Protein AF-A0A0G4LS22-F1 (afdb_monomer)

Solvent-accessible surface area (backbone atoms only — not comparable to full-atom values): 8324 Å² total; per-residue (Å²): 143,82,81,84,78,73,79,87,72,78,81,70,64,61,96,86,50,74,91,54,77,85,75,62,76,69,55,62,54,52,50,53,51,52,40,52,52,22,52,52,50,30,55,52,26,54,54,43,38,73,78,50,81,45,74,37,33,58,49,38,37,53,48,23,52,49,46,44,56,51,44,52,50,54,53,48,37,70,75,74,39,81,85,74,62,47,68,68,59,55,52,53,56,51,53,51,50,53,54,49,50,52,54,31,50,53,42,41,51,54,53,48,51,54,60,70,4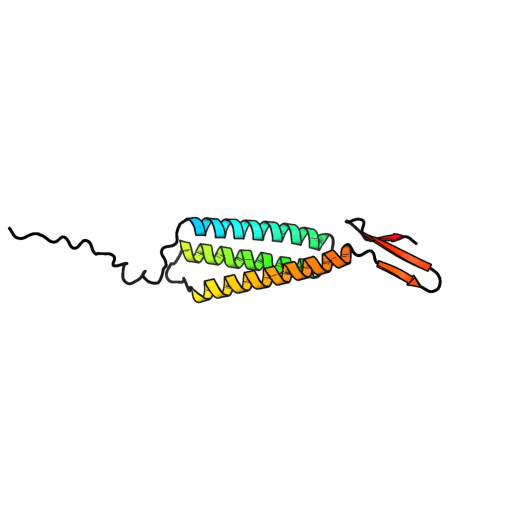8,60,52,70,52,69,58,100,86,52,61,35,39,33,49,58,73,86,83,53,79,45,81,47,118

Nearest PDB structures (foldseek):
  3k29-assembly1_A  TM=3.321E-01  e=8.755E+00  Chlamydia trachomatis

InterPro domains:
  IPR008253 Marvel domain [PF01284] (28-114)

Secondary structure (DSSP, 8-state):
--------------TTSTTS----THHHHHHHHHHHHHHHHHHHHHHHHHH---HHHHHHHHHHHHHHHHHHHHHHHHHT-TTS--HHHHHHHHHHHHHHHHHHHHHHHHHHHHHHS--EEE-SS-EEEEEE-SSSEEEE-

Mean predicted aligned error: 13.55 Å

Structure (mmCIF, N/CA/C/O backbone):
data_AF-A0A0G4LS22-F1
#
_entry.id   AF-A0A0G4LS22-F1
#
loop_
_atom_site.group_PDB
_atom_site.id
_atom_site.type_symbol
_atom_site.label_atom_id
_atom_site.label_alt_id
_atom_site.label_comp_id
_atom_site.label_asym_id
_atom_site.label_entity_id
_atom_site.label_seq_id
_atom_site.pdbx_PDB_ins_code
_atom_site.Cartn_x
_at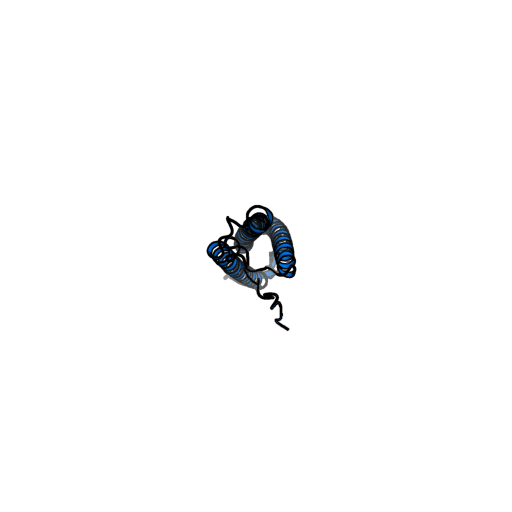om_site.Cartn_y
_atom_site.Cartn_z
_atom_site.occupancy
_atom_site.B_iso_or_equiv
_atom_site.auth_seq_id
_atom_site.auth_comp_id
_atom_site.auth_asym_id
_atom_site.auth_atom_id
_atom_site.pdbx_PDB_model_num
ATOM 1 N N . MET A 1 1 ? -17.778 -0.177 65.461 1.00 53.56 1 MET A N 1
ATOM 2 C CA . MET A 1 1 ? -16.783 -1.132 64.933 1.00 53.56 1 MET A CA 1
ATOM 3 C C . MET A 1 1 ? -17.522 -2.202 64.157 1.00 53.56 1 MET A C 1
ATOM 5 O O . MET A 1 1 ? -18.088 -3.090 64.775 1.00 53.56 1 MET A O 1
ATOM 9 N N . ALA A 1 2 ? -17.598 -2.032 62.841 1.00 48.59 2 ALA A N 1
ATOM 10 C CA . ALA A 1 2 ? -17.765 -3.084 61.839 1.00 48.59 2 ALA A CA 1
ATOM 11 C C . ALA A 1 2 ? -17.777 -2.362 60.488 1.00 48.59 2 ALA A C 1
ATOM 13 O O . ALA A 1 2 ? -18.685 -1.588 60.181 1.00 48.59 2 ALA A O 1
ATOM 14 N N . ASP A 1 3 ? -16.682 -2.530 59.767 1.00 49.16 3 ASP A N 1
ATOM 15 C CA . ASP A 1 3 ? -16.265 -1.696 58.656 1.00 49.16 3 ASP A CA 1
ATOM 16 C C . ASP A 1 3 ? -17.047 -2.052 57.389 1.00 49.16 3 ASP A C 1
ATOM 18 O O . ASP A 1 3 ? -17.163 -3.217 57.002 1.00 49.16 3 ASP A O 1
ATOM 22 N N . SER A 1 4 ? -17.595 -1.033 56.723 1.00 55.38 4 SER A N 1
ATOM 23 C CA . SER A 1 4 ? -18.157 -1.180 55.384 1.00 55.38 4 SER A CA 1
ATOM 24 C C . SER A 1 4 ? -17.003 -1.359 54.401 1.00 55.38 4 SER A C 1
ATOM 26 O O . SER A 1 4 ? -16.430 -0.399 53.885 1.00 55.38 4 SER A O 1
ATOM 28 N N . HIS A 1 5 ? -16.633 -2.614 54.145 1.00 51.88 5 HIS A N 1
ATOM 29 C CA . HIS A 1 5 ? -15.760 -2.969 53.034 1.00 51.88 5 HIS A CA 1
ATOM 30 C C . HIS A 1 5 ? -16.481 -2.636 51.725 1.00 51.88 5 HIS A C 1
ATOM 32 O O . HIS A 1 5 ? -17.163 -3.461 51.120 1.00 51.88 5 HIS A O 1
ATOM 38 N N . ALA A 1 6 ? -16.338 -1.379 51.307 1.00 53.81 6 ALA A N 1
ATOM 39 C CA . ALA A 1 6 ? -16.629 -0.923 49.967 1.00 53.81 6 ALA A CA 1
ATOM 40 C C . ALA A 1 6 ? -15.876 -1.839 48.997 1.00 53.81 6 ALA A C 1
ATOM 42 O O . ALA A 1 6 ? -14.649 -1.778 48.888 1.00 53.81 6 ALA A O 1
ATOM 43 N N . SER A 1 7 ? -16.627 -2.714 48.330 1.00 54.22 7 SER A N 1
ATOM 44 C CA . SER A 1 7 ? -16.153 -3.542 47.229 1.00 54.22 7 SER A CA 1
ATOM 45 C C . SER A 1 7 ? -15.620 -2.627 46.126 1.00 54.22 7 SER A C 1
ATOM 47 O O . SER A 1 7 ? -16.354 -2.137 45.271 1.00 54.22 7 SER A O 1
ATOM 49 N N . ARG A 1 8 ? -14.316 -2.348 46.178 1.00 48.78 8 ARG A N 1
ATOM 50 C CA . ARG A 1 8 ? -13.555 -1.613 45.163 1.00 48.78 8 ARG A CA 1
ATOM 51 C C . ARG A 1 8 ? -13.051 -2.546 44.056 1.00 48.78 8 ARG A C 1
ATOM 53 O O . ARG A 1 8 ? -11.931 -2.395 43.584 1.00 48.78 8 ARG A O 1
ATOM 60 N N . TYR A 1 9 ? -13.873 -3.511 43.650 1.00 50.97 9 TYR A N 1
ATOM 61 C CA . TYR A 1 9 ? -13.543 -4.461 42.587 1.00 50.97 9 TYR A CA 1
ATOM 62 C C . TYR A 1 9 ? -14.718 -4.689 41.631 1.00 50.97 9 TYR A C 1
ATOM 64 O O . TYR A 1 9 ? -15.042 -5.817 41.284 1.00 50.97 9 TYR A O 1
ATOM 72 N N . SER A 1 10 ? -15.340 -3.623 41.129 1.00 54.50 10 SER A N 1
ATOM 73 C CA . SER A 1 10 ? -16.134 -3.706 39.897 1.00 54.50 10 SER A CA 1
ATOM 74 C C . SER A 1 10 ? -15.258 -3.380 38.684 1.00 54.50 10 SER A C 1
ATOM 76 O O . SER A 1 10 ? -15.503 -2.447 37.928 1.00 54.50 10 SER A O 1
ATOM 78 N N . ALA A 1 11 ? -14.237 -4.211 38.462 1.00 56.56 11 ALA A N 1
ATOM 79 C CA . ALA A 1 11 ? -13.605 -4.354 37.148 1.00 56.56 11 ALA A CA 1
ATOM 80 C C . ALA A 1 11 ? -14.464 -5.220 36.198 1.00 56.56 11 ALA A C 1
ATOM 82 O O . ALA A 1 11 ? -13.973 -5.715 35.187 1.00 56.56 11 ALA A O 1
ATOM 83 N N . GLN A 1 12 ? -15.747 -5.431 36.514 1.00 53.56 12 GLN A N 1
ATOM 84 C CA . GLN A 1 12 ? -16.695 -6.069 35.611 1.00 53.56 12 GLN A CA 1
ATOM 85 C C . GLN A 1 12 ? -16.992 -5.112 34.460 1.00 53.56 12 GLN A C 1
ATOM 87 O O . GLN A 1 12 ? -17.789 -4.178 34.572 1.00 53.56 12 GLN A O 1
ATOM 92 N N . ARG A 1 13 ? -16.329 -5.358 33.326 1.00 56.72 13 ARG A N 1
ATOM 93 C CA . ARG A 1 13 ? -16.811 -4.873 32.034 1.00 56.72 13 ARG A CA 1
ATOM 94 C C . ARG A 1 13 ? -18.244 -5.381 31.863 1.00 56.72 13 ARG A C 1
ATOM 96 O O . ARG A 1 13 ? -18.541 -6.512 32.229 1.00 56.72 13 ARG A O 1
ATOM 103 N N . LEU A 1 14 ? -19.143 -4.552 31.325 1.00 56.22 14 LEU A N 1
ATOM 104 C CA . LEU A 1 14 ? -20.498 -5.007 31.002 1.00 56.22 14 LEU A CA 1
ATOM 105 C C . LEU A 1 14 ? -20.406 -6.292 30.164 1.00 56.22 14 LEU A C 1
ATOM 107 O O . LEU A 1 14 ? -19.687 -6.298 29.162 1.00 56.22 14 LEU A O 1
ATOM 111 N N . ALA A 1 15 ? -21.170 -7.324 30.542 1.00 53.84 15 ALA A N 1
ATOM 112 C CA . ALA A 1 15 ? -21.146 -8.703 30.024 1.00 53.84 15 ALA A CA 1
ATOM 113 C C . ALA A 1 15 ? -21.379 -8.867 28.499 1.00 53.84 15 ALA A C 1
ATOM 115 O O . ALA A 1 15 ? -21.487 -9.974 27.989 1.00 53.84 15 ALA A O 1
ATOM 116 N N . SER A 1 16 ? -21.447 -7.767 27.746 1.00 54.75 16 SER A N 1
ATOM 117 C CA . SER A 1 16 ? -21.606 -7.717 26.290 1.00 54.75 16 SER A CA 1
ATOM 118 C C . SER A 1 16 ? -20.476 -6.952 25.572 1.00 54.75 16 SER A C 1
ATOM 120 O O . SER A 1 16 ? -20.536 -6.795 24.353 1.00 54.75 16 SER A O 1
ATOM 122 N N . ARG A 1 17 ? -19.460 -6.448 26.293 1.00 53.38 17 ARG A N 1
ATOM 123 C CA . ARG A 1 17 ? -18.299 -5.712 25.739 1.00 53.38 17 ARG A CA 1
ATOM 124 C C . ARG A 1 17 ? -16.942 -6.352 26.057 1.00 53.38 17 ARG A C 1
ATOM 126 O O . ARG A 1 17 ? -15.903 -5.743 25.812 1.00 53.38 17 ARG A O 1
ATOM 133 N N . GLU A 1 18 ? -16.923 -7.569 26.589 1.00 56.62 18 GLU A N 1
ATOM 134 C CA . GLU A 1 18 ? -15.671 -8.264 26.930 1.00 56.62 18 GLU A CA 1
ATOM 135 C C . GLU A 1 18 ? -14.831 -8.614 25.697 1.00 56.62 18 GLU A C 1
ATOM 137 O O . GLU A 1 18 ? -13.607 -8.610 25.759 1.00 56.62 18 GLU A O 1
ATOM 142 N N . HIS A 1 19 ? -15.483 -8.809 24.549 1.00 57.03 19 HIS A N 1
ATOM 143 C CA . HIS A 1 19 ? -14.834 -9.124 23.279 1.00 57.03 19 HIS A CA 1
ATOM 144 C C . HIS A 1 19 ? -14.102 -7.941 22.619 1.00 57.03 19 HIS A C 1
ATOM 146 O O . HIS A 1 19 ? -13.495 -8.097 21.565 1.00 57.03 19 HIS A O 1
ATOM 152 N N . ILE A 1 20 ? -14.177 -6.745 23.207 1.00 55.00 20 ILE A N 1
ATOM 153 C CA . ILE A 1 20 ? -13.614 -5.522 22.634 1.00 55.00 20 ILE A CA 1
ATOM 154 C C . ILE A 1 20 ? -12.411 -5.126 23.496 1.00 55.00 20 ILE A C 1
ATOM 156 O O . ILE A 1 20 ? -12.595 -4.571 24.590 1.00 55.00 20 ILE A O 1
ATOM 160 N N . PRO A 1 21 ? -11.169 -5.403 23.056 1.00 57.19 21 PRO A N 1
ATOM 161 C CA . PRO A 1 21 ? -9.983 -4.839 23.682 1.00 57.19 21 PRO A CA 1
ATOM 162 C C . PRO A 1 21 ? -10.148 -3.321 23.784 1.00 57.19 21 PRO A C 1
ATOM 164 O O . PRO A 1 21 ? -10.598 -2.671 22.844 1.00 57.19 21 PRO A O 1
ATOM 167 N N . ALA A 1 22 ? -9.852 -2.753 24.955 1.00 56.53 22 ALA A N 1
ATOM 168 C CA . ALA A 1 22 ? -9.942 -1.307 25.124 1.00 56.53 22 ALA A CA 1
ATOM 169 C C . ALA A 1 22 ? -8.829 -0.676 24.287 1.00 56.53 22 ALA A C 1
ATOM 171 O O . ALA A 1 22 ? -7.659 -0.759 24.659 1.00 56.53 22 ALA A O 1
ATOM 172 N N . TYR A 1 23 ? -9.197 -0.116 23.137 1.00 56.56 23 TYR A N 1
ATOM 173 C CA . TYR A 1 23 ? -8.220 0.390 22.194 1.00 56.56 23 TYR A CA 1
ATOM 174 C C . TYR A 1 23 ? -7.651 1.732 22.682 1.00 56.56 23 TYR A C 1
ATOM 176 O O . TYR A 1 23 ? -8.416 2.679 22.893 1.00 56.56 23 TYR A O 1
ATOM 184 N N . PRO A 1 24 ? -6.327 1.864 22.884 1.00 64.44 24 PRO A N 1
ATOM 185 C CA . PRO A 1 24 ? -5.721 3.162 23.138 1.00 64.44 24 PRO A CA 1
ATOM 186 C C . PRO A 1 24 ? -5.866 4.062 21.904 1.00 64.44 24 PRO A C 1
ATOM 188 O O . PRO A 1 24 ? -5.646 3.639 20.770 1.00 64.44 24 PRO A O 1
ATOM 191 N N . ARG A 1 25 ? -6.174 5.343 22.126 1.00 60.41 25 ARG A N 1
ATOM 192 C CA . ARG A 1 25 ? -6.442 6.336 21.066 1.00 60.41 25 ARG A CA 1
ATOM 193 C C . ARG A 1 25 ? -5.338 6.470 20.004 1.00 60.41 25 ARG A C 1
ATOM 195 O O . ARG A 1 25 ? -5.606 6.997 18.936 1.00 60.41 25 ARG A O 1
ATOM 202 N N . GLY A 1 26 ? -4.120 5.988 20.259 1.00 61.84 26 GLY A N 1
ATOM 203 C CA . GLY A 1 26 ? -3.020 6.004 19.287 1.00 61.84 26 GLY A CA 1
ATOM 204 C C . GLY A 1 26 ? -3.260 5.154 18.033 1.00 61.84 26 GLY A C 1
ATOM 205 O O . GLY A 1 26 ? -2.663 5.411 16.995 1.00 61.84 26 GLY A O 1
ATOM 206 N N . PHE A 1 27 ? -4.157 4.174 18.074 1.00 69.44 27 PHE A N 1
ATOM 207 C CA . PHE A 1 27 ? -4.352 3.278 16.931 1.00 69.44 27 PHE A CA 1
ATOM 208 C C . PHE A 1 27 ? -5.244 3.846 15.840 1.00 69.44 27 PHE A C 1
ATOM 210 O O . PHE A 1 27 ? -5.043 3.546 14.666 1.00 69.44 27 PHE A O 1
ATOM 217 N N . ILE A 1 28 ? -6.165 4.741 16.207 1.00 72.56 28 ILE A N 1
ATOM 218 C CA . ILE A 1 28 ? -6.949 5.487 15.224 1.00 72.56 28 ILE A CA 1
ATOM 219 C C . ILE A 1 28 ? -6.025 6.358 14.359 1.00 72.56 28 ILE A C 1
ATOM 221 O O . ILE A 1 28 ? -6.229 6.477 13.155 1.00 72.56 28 ILE A O 1
ATOM 225 N N . ALA A 1 29 ? -4.948 6.895 14.950 1.00 75.56 29 ALA A N 1
ATOM 226 C CA . ALA A 1 29 ? -3.953 7.680 14.227 1.00 75.56 29 ALA A CA 1
ATOM 227 C C . ALA A 1 29 ? -3.201 6.824 13.198 1.00 75.56 29 ALA A C 1
ATOM 229 O O . ALA A 1 29 ? -3.021 7.260 12.064 1.00 75.56 29 ALA A O 1
ATOM 230 N N . LEU A 1 30 ? -2.839 5.582 13.544 1.00 80.19 30 LEU A N 1
ATOM 231 C CA . LEU A 1 30 ? -2.202 4.654 12.601 1.00 80.19 30 LEU A CA 1
ATOM 232 C C . LEU A 1 30 ? -3.108 4.333 11.406 1.00 80.19 30 LEU A C 1
ATOM 234 O O . LEU A 1 30 ? -2.628 4.292 10.276 1.00 80.19 30 LEU A O 1
ATOM 238 N N . ARG A 1 31 ? -4.420 4.179 11.624 1.00 80.81 31 ARG A N 1
ATOM 239 C CA . ARG A 1 31 ? -5.388 3.943 10.539 1.00 80.81 31 ARG A CA 1
ATOM 240 C C . ARG A 1 31 ? -5.517 5.145 9.598 1.00 80.81 31 ARG A C 1
ATOM 242 O O . ARG A 1 31 ? -5.607 4.958 8.388 1.00 80.81 31 ARG A O 1
ATOM 249 N N . ILE A 1 32 ? -5.462 6.368 10.128 1.00 82.62 32 ILE A N 1
ATOM 250 C CA . ILE A 1 32 ? -5.476 7.600 9.320 1.00 82.62 32 ILE A CA 1
ATOM 251 C C . ILE A 1 32 ? -4.195 7.720 8.487 1.00 82.62 32 ILE A C 1
ATOM 253 O O . ILE A 1 32 ? -4.260 8.025 7.297 1.00 82.62 32 ILE A O 1
ATOM 257 N N . VAL A 1 33 ? -3.035 7.433 9.085 1.00 86.19 33 VAL A N 1
ATOM 258 C CA . VAL A 1 33 ? -1.753 7.419 8.364 1.00 86.19 33 VAL A CA 1
ATOM 259 C C . VAL A 1 33 ? -1.769 6.362 7.257 1.00 86.19 33 VAL A C 1
ATOM 261 O O . VAL A 1 33 ? -1.347 6.644 6.139 1.00 86.19 33 VAL A O 1
ATOM 264 N N . GLN A 1 34 ? -2.314 5.175 7.532 1.00 85.56 34 GLN A N 1
ATOM 265 C CA . GLN A 1 34 ? -2.464 4.104 6.546 1.00 85.56 34 GLN A CA 1
ATOM 266 C C . GLN A 1 34 ? -3.369 4.515 5.373 1.00 85.56 34 GLN A C 1
ATOM 268 O O . GLN A 1 34 ? -3.046 4.220 4.222 1.00 85.56 34 GLN A O 1
ATOM 273 N N . LEU A 1 35 ? -4.463 5.233 5.643 1.00 86.50 35 LEU A N 1
ATOM 274 C CA . LEU A 1 35 ? -5.352 5.769 4.609 1.00 86.50 35 LEU A CA 1
ATOM 275 C C . LEU A 1 35 ? -4.634 6.819 3.750 1.00 86.50 35 LEU A C 1
ATOM 277 O O . LEU A 1 35 ? -4.677 6.738 2.523 1.00 86.50 35 LEU A O 1
ATOM 281 N N . ALA A 1 36 ? -3.924 7.761 4.376 1.00 88.00 36 ALA A N 1
ATOM 282 C CA . ALA A 1 36 ? -3.151 8.776 3.662 1.00 88.00 36 ALA A CA 1
ATOM 283 C C . ALA A 1 36 ? -2.063 8.149 2.774 1.00 88.00 36 ALA A C 1
ATOM 285 O O . ALA A 1 36 ? -1.927 8.515 1.607 1.00 88.00 36 ALA A O 1
ATOM 286 N N . LEU A 1 37 ? -1.333 7.160 3.295 1.00 88.19 37 LEU A N 1
ATOM 287 C CA . LEU A 1 37 ? -0.298 6.439 2.557 1.00 88.19 37 LEU A CA 1
ATOM 288 C C . LEU A 1 37 ? -0.881 5.653 1.369 1.00 88.19 37 LEU A C 1
ATOM 290 O O . LEU A 1 37 ? -0.310 5.684 0.280 1.00 88.19 37 LEU A O 1
ATOM 294 N N . GLY A 1 38 ? -2.045 5.018 1.544 1.00 86.88 38 GLY A N 1
ATOM 295 C CA . GLY A 1 38 ? -2.781 4.374 0.453 1.00 86.88 38 GLY A CA 1
ATOM 296 C C . GLY A 1 38 ? -3.204 5.359 -0.641 1.00 86.88 38 GLY A C 1
ATOM 297 O O . GLY A 1 38 ? -3.026 5.073 -1.823 1.00 86.88 38 GLY A O 1
ATOM 298 N N . LEU A 1 39 ? -3.690 6.544 -0.260 1.00 89.62 39 LEU A N 1
ATOM 299 C CA . LEU A 1 39 ? -4.112 7.585 -1.201 1.00 89.62 39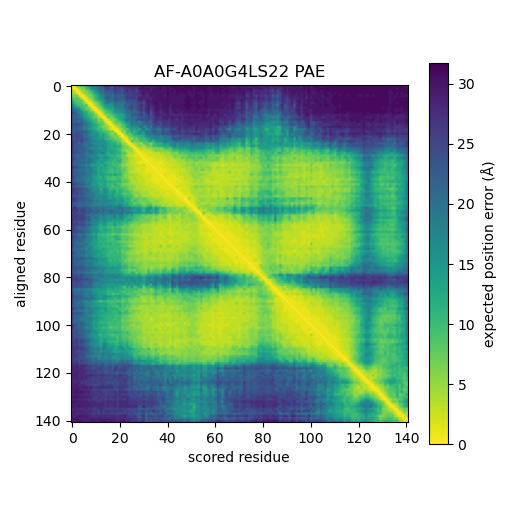 LEU A CA 1
ATOM 300 C C . LEU A 1 39 ? -2.934 8.145 -2.017 1.00 89.62 39 LEU A C 1
ATOM 302 O O . LEU A 1 39 ? -3.039 8.299 -3.234 1.00 89.62 39 LEU A O 1
ATOM 306 N N . ILE A 1 40 ? -1.802 8.414 -1.357 1.00 91.31 40 ILE A N 1
ATOM 307 C CA . ILE A 1 40 ? -0.572 8.885 -2.012 1.00 91.31 40 ILE A CA 1
ATOM 308 C C . ILE A 1 40 ? -0.067 7.832 -3.003 1.00 91.31 40 ILE A C 1
ATOM 310 O O . ILE A 1 40 ? 0.240 8.161 -4.149 1.00 91.31 40 ILE A O 1
ATOM 314 N N . ALA A 1 41 ? -0.025 6.563 -2.587 1.00 87.75 41 ALA A N 1
ATOM 315 C CA . ALA A 1 41 ? 0.394 5.466 -3.452 1.00 87.75 41 ALA A CA 1
ATOM 316 C C . ALA A 1 41 ? -0.537 5.298 -4.664 1.00 87.75 41 ALA A C 1
ATOM 318 O O . ALA A 1 41 ? -0.047 5.098 -5.774 1.00 87.75 41 ALA A O 1
ATOM 319 N N . LEU A 1 42 ? -1.857 5.443 -4.485 1.00 88.50 42 LEU A N 1
ATOM 320 C CA . LEU A 1 42 ? -2.830 5.392 -5.580 1.00 88.50 42 LEU A CA 1
ATOM 321 C C . LEU A 1 42 ? -2.572 6.501 -6.604 1.00 88.50 42 LEU A C 1
ATOM 323 O O . LEU A 1 42 ? -2.483 6.216 -7.797 1.00 88.50 42 LEU A O 1
ATOM 327 N N . GLY A 1 43 ? -2.408 7.747 -6.148 1.00 85.94 43 GLY A N 1
ATOM 328 C CA . GLY A 1 43 ? -2.136 8.886 -7.028 1.00 85.94 43 GLY A CA 1
ATOM 329 C C . GLY A 1 43 ? -0.820 8.734 -7.792 1.00 85.94 43 GLY A C 1
ATOM 330 O O . GLY A 1 43 ? -0.777 8.935 -9.007 1.00 85.94 43 GLY A O 1
ATOM 331 N N . LEU A 1 44 ? 0.238 8.303 -7.101 1.00 85.06 44 LEU A N 1
ATOM 332 C CA . LEU A 1 44 ? 1.549 8.101 -7.713 1.00 85.06 44 LEU A CA 1
ATOM 333 C C . LEU A 1 44 ? 1.533 6.957 -8.738 1.00 85.06 44 LEU A C 1
ATOM 335 O O . LEU A 1 44 ? 2.087 7.101 -9.826 1.00 85.06 44 LEU A O 1
ATOM 339 N N . CYS A 1 45 ? 0.859 5.845 -8.434 1.00 82.94 45 CYS A N 1
ATOM 340 C CA . CYS A 1 45 ? 0.765 4.710 -9.353 1.00 82.94 45 CYS A CA 1
ATOM 341 C C . CYS A 1 45 ? -0.171 4.987 -10.534 1.00 82.94 45 CYS A C 1
ATOM 343 O O . CYS A 1 45 ? 0.098 4.503 -11.629 1.00 82.94 45 CYS A O 1
ATOM 345 N N . ALA A 1 46 ? -1.227 5.787 -10.354 1.00 83.56 46 ALA A N 1
ATOM 346 C CA . ALA A 1 46 ? -2.088 6.228 -11.452 1.00 83.56 46 ALA A CA 1
ATOM 347 C C . ALA A 1 46 ? -1.320 7.117 -12.443 1.00 83.56 46 ALA A C 1
ATOM 349 O O . ALA A 1 46 ? -1.404 6.913 -13.654 1.00 83.56 46 ALA A O 1
ATOM 350 N N . PHE A 1 47 ? -0.513 8.051 -11.932 1.00 82.44 47 PHE A N 1
ATOM 351 C CA . PHE A 1 47 ? 0.369 8.871 -12.763 1.00 82.44 47 PHE A CA 1
ATOM 352 C C . PHE A 1 47 ? 1.459 8.030 -13.444 1.00 82.44 47 PHE A C 1
ATOM 354 O O . PHE A 1 47 ? 1.703 8.168 -14.642 1.00 82.44 47 PHE A O 1
ATOM 361 N N . GLY A 1 48 ? 2.068 7.100 -12.705 1.00 74.06 48 GLY A N 1
ATOM 362 C CA . GLY A 1 48 ? 3.055 6.173 -13.249 1.00 74.06 48 GLY A CA 1
ATOM 363 C C . GLY A 1 48 ? 2.483 5.278 -14.350 1.00 74.06 48 GLY A C 1
ATOM 364 O O . GLY A 1 48 ? 3.138 5.086 -15.365 1.00 74.06 48 GLY A O 1
ATOM 365 N N . ALA A 1 49 ? 1.265 4.753 -14.188 1.00 79.06 49 ALA A N 1
ATOM 366 C CA . ALA A 1 49 ? 0.600 3.924 -15.195 1.00 79.06 49 ALA A CA 1
ATOM 367 C C . ALA A 1 49 ? 0.241 4.703 -16.471 1.00 79.06 49 ALA A C 1
ATOM 369 O O . ALA A 1 49 ? 0.234 4.118 -17.551 1.00 79.06 49 ALA A O 1
ATOM 370 N N . TYR A 1 50 ? -0.027 6.009 -16.354 1.00 79.06 50 TYR A N 1
ATOM 371 C CA . TYR A 1 50 ? -0.256 6.885 -17.504 1.00 79.06 50 TYR A CA 1
ATOM 372 C C . TYR A 1 50 ? 1.013 7.085 -18.347 1.00 79.06 50 TYR A C 1
ATOM 374 O O . TYR A 1 50 ? 0.942 7.055 -19.572 1.00 79.06 50 TYR A O 1
ATOM 382 N N . LEU A 1 51 ? 2.171 7.262 -17.703 1.00 75.50 51 LEU A N 1
ATOM 383 C CA . LEU A 1 51 ? 3.453 7.427 -18.398 1.00 75.50 51 LEU A CA 1
ATOM 384 C C . LEU A 1 51 ? 4.007 6.097 -18.919 1.00 75.50 51 LEU A C 1
ATOM 386 O O . LEU A 1 51 ? 4.446 6.009 -20.063 1.00 75.50 51 LEU A O 1
ATOM 390 N N . TRP A 1 52 ? 3.985 5.062 -18.077 1.00 67.44 52 TRP A N 1
ATOM 391 C CA . TRP A 1 52 ? 4.512 3.744 -18.398 1.00 67.44 52 TRP A CA 1
ATOM 392 C C . TRP A 1 52 ? 3.645 2.639 -17.778 1.00 67.44 52 TRP A C 1
ATOM 394 O O . TRP A 1 52 ? 3.705 2.401 -16.565 1.00 67.44 52 TRP A O 1
ATOM 404 N N . PRO A 1 53 ? 2.850 1.917 -18.590 1.00 68.38 53 PRO A N 1
ATOM 405 C CA . PRO A 1 53 ? 2.025 0.814 -18.112 1.00 68.38 53 PRO A CA 1
ATOM 406 C C . PRO A 1 53 ? 2.895 -0.422 -17.839 1.00 68.38 53 PRO A C 1
ATOM 408 O O . PRO A 1 53 ? 2.927 -1.384 -18.603 1.00 68.38 53 PRO A O 1
ATOM 411 N N . ILE A 1 54 ? 3.632 -0.383 -16.730 1.00 69.50 54 ILE A N 1
ATOM 412 C CA . ILE A 1 54 ? 4.417 -1.503 -16.212 1.00 69.50 54 ILE A CA 1
ATOM 413 C C . ILE A 1 54 ? 3.514 -2.337 -15.298 1.00 69.50 54 ILE A C 1
ATOM 415 O O . ILE A 1 54 ? 2.771 -1.798 -14.476 1.00 69.50 54 ILE A O 1
ATOM 419 N N . SER A 1 55 ? 3.611 -3.663 -15.390 1.00 78.62 55 SER A N 1
ATOM 420 C CA . SER A 1 55 ? 2.834 -4.619 -14.584 1.00 78.62 55 SER A CA 1
ATOM 421 C C . SER A 1 55 ? 2.899 -4.353 -13.069 1.00 78.62 55 SER A C 1
ATOM 423 O O . SER A 1 55 ? 1.902 -4.538 -12.369 1.00 78.62 55 SER A O 1
ATOM 425 N N . GLY A 1 56 ? 4.032 -3.847 -12.568 1.00 76.38 56 GLY A N 1
ATOM 426 C CA . GLY A 1 56 ? 4.206 -3.427 -11.173 1.00 76.38 56 GLY A CA 1
ATOM 427 C C . GLY A 1 56 ? 3.259 -2.300 -10.732 1.00 76.38 56 GLY A C 1
ATOM 428 O O . GLY A 1 56 ? 2.714 -2.363 -9.630 1.00 76.38 56 GLY A O 1
ATOM 429 N N . ASN A 1 57 ? 2.979 -1.321 -11.600 1.00 80.81 57 ASN A N 1
ATOM 430 C CA . ASN A 1 57 ? 2.059 -0.220 -11.286 1.00 80.81 57 ASN A CA 1
ATOM 431 C C . ASN A 1 57 ? 0.604 -0.699 -11.227 1.00 80.81 57 ASN A C 1
ATOM 433 O O . ASN A 1 57 ? -0.160 -0.240 -10.379 1.00 80.81 57 ASN A O 1
ATOM 437 N N . CYS A 1 58 ? 0.226 -1.654 -12.084 1.00 81.94 58 CYS A N 1
ATOM 438 C CA . CYS A 1 58 ? -1.111 -2.249 -12.080 1.00 81.94 58 CYS A CA 1
ATOM 439 C C . CYS A 1 58 ? -1.390 -2.996 -10.768 1.00 81.94 58 CYS A C 1
ATOM 441 O O . CYS A 1 58 ? -2.466 -2.847 -10.186 1.00 81.94 58 CYS A O 1
ATOM 443 N N . LEU A 1 59 ? -0.410 -3.766 -10.276 1.00 86.00 59 LEU A N 1
ATOM 444 C CA . LEU A 1 59 ? -0.546 -4.461 -8.997 1.00 86.00 59 LEU A CA 1
ATOM 445 C C . LEU A 1 59 ? -0.601 -3.460 -7.837 1.00 86.00 59 LEU A C 1
ATOM 447 O O . LEU A 1 59 ? -1.484 -3.575 -6.993 1.00 86.00 59 LEU A O 1
ATOM 451 N N . MET A 1 60 ? 0.252 -2.431 -7.821 1.00 87.81 60 MET A N 1
ATOM 452 C CA . MET A 1 60 ? 0.181 -1.383 -6.795 1.00 87.81 60 MET A CA 1
ATOM 453 C C . MET A 1 60 ? -1.147 -0.621 -6.785 1.00 87.81 60 MET A C 1
ATOM 455 O O . MET A 1 60 ? -1.641 -0.297 -5.708 1.00 87.81 60 MET A O 1
ATOM 459 N N . LEU A 1 61 ? -1.754 -0.362 -7.948 1.00 87.44 61 LEU A N 1
ATOM 460 C CA . LEU A 1 61 ? -3.085 0.249 -8.026 1.00 87.44 61 LEU A CA 1
ATOM 461 C C . LEU A 1 61 ? -4.143 -0.625 -7.351 1.00 87.44 61 LEU A C 1
ATOM 463 O O . LEU A 1 61 ? -4.930 -0.122 -6.549 1.00 87.44 61 LEU A O 1
ATOM 467 N N . PHE A 1 62 ? -4.135 -1.932 -7.620 1.00 89.50 62 PHE A N 1
ATOM 468 C CA . PHE A 1 62 ? -5.029 -2.871 -6.941 1.00 89.50 62 PHE A CA 1
ATOM 469 C C . PHE A 1 62 ? -4.812 -2.855 -5.423 1.00 89.50 62 PHE A C 1
ATOM 471 O O . PHE A 1 62 ? -5.773 -2.736 -4.660 1.00 89.50 62 PHE A O 1
ATOM 478 N N . VAL A 1 63 ? -3.554 -2.911 -4.981 1.00 91.38 63 VAL A N 1
ATOM 479 C CA . VAL A 1 63 ? -3.212 -2.895 -3.554 1.00 91.38 63 VAL A CA 1
ATOM 480 C C . VAL A 1 63 ? -3.648 -1.586 -2.894 1.00 91.38 63 VAL A C 1
ATOM 482 O O . VAL A 1 63 ? -4.219 -1.624 -1.808 1.00 91.38 63 VAL A O 1
ATOM 485 N N . ALA A 1 64 ? -3.470 -0.439 -3.550 1.00 89.50 64 ALA A N 1
ATOM 486 C CA . ALA A 1 64 ? -3.888 0.861 -3.032 1.00 89.50 64 ALA A CA 1
ATOM 487 C C . ALA A 1 64 ? -5.419 1.030 -2.972 1.00 89.50 64 ALA A C 1
ATOM 489 O O . ALA A 1 64 ? -5.940 1.679 -2.071 1.00 89.50 64 ALA A O 1
ATOM 490 N N . VAL A 1 65 ? -6.176 0.420 -3.886 1.00 90.56 65 VAL A N 1
ATOM 491 C CA . VAL A 1 65 ? -7.644 0.382 -3.770 1.00 90.56 65 VAL A CA 1
ATOM 492 C C . VAL A 1 65 ? -8.067 -0.546 -2.629 1.00 90.56 65 VAL A C 1
ATOM 494 O O . VAL A 1 65 ? -8.946 -0.195 -1.839 1.00 90.56 65 VAL A O 1
ATOM 497 N N . ALA A 1 66 ? -7.410 -1.700 -2.490 1.00 89.81 66 ALA A N 1
ATOM 498 C CA . ALA A 1 66 ? -7.664 -2.620 -1.389 1.00 89.81 66 ALA A CA 1
ATOM 499 C C . ALA A 1 66 ? -7.389 -1.956 -0.027 1.00 89.81 66 ALA A C 1
ATOM 501 O O . ALA A 1 66 ? -8.243 -2.044 0.853 1.00 89.81 66 ALA A O 1
ATOM 502 N N . THR A 1 67 ? -6.279 -1.221 0.149 1.00 89.94 67 THR A N 1
ATOM 503 C CA . THR A 1 67 ? -5.990 -0.490 1.405 1.00 89.94 67 THR A CA 1
ATOM 504 C C . THR A 1 67 ? -7.103 0.499 1.764 1.00 89.94 67 THR A C 1
ATOM 506 O O . THR A 1 67 ? -7.467 0.601 2.938 1.00 89.94 67 THR A O 1
ATOM 509 N N . LEU A 1 68 ? -7.680 1.202 0.783 1.00 87.31 68 LEU A N 1
ATOM 510 C CA . LEU A 1 68 ? -8.782 2.142 1.011 1.00 87.31 68 LEU A CA 1
ATOM 511 C C . LEU A 1 68 ? -10.053 1.423 1.471 1.00 87.31 68 LEU A C 1
ATOM 513 O O . LEU A 1 68 ? -10.647 1.814 2.473 1.00 87.31 68 LEU A O 1
ATOM 517 N N . ILE A 1 69 ? -10.442 0.339 0.797 1.00 88.94 69 ILE A N 1
ATOM 518 C CA . ILE A 1 69 ? -11.621 -0.456 1.184 1.00 88.94 69 ILE A CA 1
ATOM 519 C C . ILE A 1 69 ? -11.456 -1.001 2.610 1.00 88.94 69 ILE A C 1
ATOM 521 O O . ILE A 1 69 ? -12.356 -0.875 3.4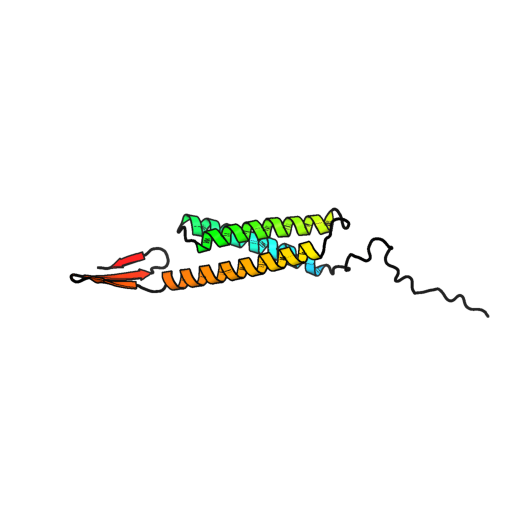42 1.00 88.94 69 ILE A O 1
ATOM 525 N N . VAL A 1 70 ? -10.280 -1.560 2.901 1.00 87.31 70 VAL A N 1
ATOM 526 C CA . VAL A 1 70 ? -9.901 -2.091 4.215 1.00 87.31 70 VAL A CA 1
ATOM 527 C C . VAL A 1 70 ? -9.994 -1.021 5.305 1.00 87.31 70 VAL 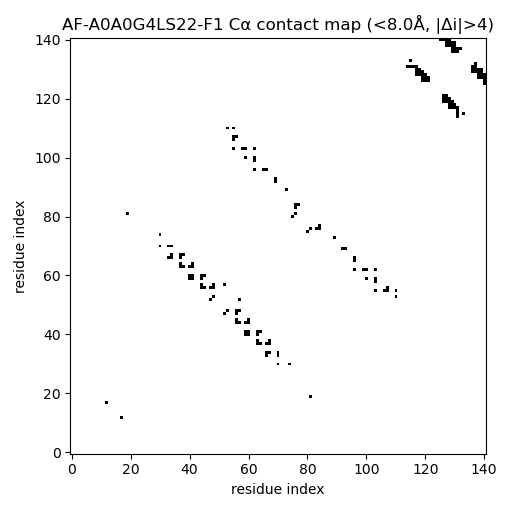A C 1
ATOM 529 O O . VAL A 1 70 ? -10.643 -1.229 6.330 1.00 87.31 70 VAL A O 1
ATOM 532 N N . THR A 1 71 ? -9.363 0.133 5.092 1.00 85.38 71 THR A N 1
ATOM 533 C CA . THR A 1 71 ? -9.304 1.214 6.088 1.00 85.38 71 THR A CA 1
ATOM 534 C C . THR A 1 71 ? -10.676 1.832 6.342 1.00 85.38 71 THR A C 1
ATOM 536 O O . THR A 1 71 ? -11.032 2.037 7.502 1.00 85.38 71 THR A O 1
ATOM 539 N N . VAL A 1 72 ? -11.487 2.049 5.301 1.00 84.81 72 VAL A N 1
ATOM 540 C CA . VAL A 1 72 ? -12.872 2.528 5.445 1.00 84.81 72 VAL A CA 1
ATOM 541 C C . VAL A 1 72 ? -13.706 1.535 6.251 1.00 84.81 72 VAL A C 1
ATOM 543 O O . VAL A 1 72 ? -14.407 1.938 7.179 1.00 84.81 72 VAL A O 1
ATOM 546 N N . TRP A 1 73 ? -13.604 0.238 5.952 1.00 81.50 73 TRP A N 1
ATOM 547 C CA . TRP A 1 73 ? -14.341 -0.788 6.689 1.00 81.50 73 TRP A CA 1
ATOM 548 C C . TRP A 1 73 ? -13.954 -0.823 8.173 1.00 81.50 73 TRP A C 1
ATOM 550 O O . TRP A 1 73 ? -14.830 -0.879 9.035 1.00 81.50 73 TRP A O 1
ATOM 560 N N . LEU A 1 74 ? -12.659 -0.716 8.484 1.00 78.44 74 LEU A N 1
ATOM 561 C CA . LEU A 1 74 ? -12.160 -0.686 9.862 1.00 78.44 74 LEU A CA 1
ATOM 562 C C . LEU A 1 74 ? -12.657 0.539 10.637 1.00 78.44 74 LEU A C 1
ATOM 564 O O . LEU A 1 74 ? -13.086 0.401 11.782 1.00 78.44 74 LEU A O 1
ATOM 568 N N . VAL A 1 75 ? -12.660 1.717 10.005 1.00 77.38 75 VAL A N 1
ATOM 569 C CA . VAL A 1 75 ? -13.209 2.946 10.597 1.00 77.38 75 VAL A CA 1
ATOM 570 C C . VAL A 1 75 ? -14.704 2.773 10.881 1.00 77.38 75 VAL A C 1
ATOM 572 O O . VAL A 1 75 ? -15.162 3.042 11.991 1.00 77.38 75 VAL A O 1
ATOM 575 N N . VAL A 1 76 ? -15.476 2.256 9.922 1.00 78.62 76 VAL A N 1
ATOM 576 C CA . VAL A 1 76 ? -16.917 2.013 10.108 1.00 78.62 76 VAL A CA 1
ATOM 577 C C . VAL A 1 76 ? -17.175 0.998 11.226 1.00 78.62 76 VAL A C 1
ATOM 579 O O . VAL A 1 76 ? -18.062 1.229 12.054 1.00 78.62 76 VAL A O 1
ATOM 582 N N . ALA A 1 77 ? -16.399 -0.086 11.295 1.00 72.38 77 ALA A N 1
ATOM 583 C CA . ALA A 1 77 ? -16.528 -1.111 12.331 1.00 72.38 77 ALA A CA 1
ATOM 584 C C . ALA A 1 77 ? -16.282 -0.555 13.746 1.00 72.38 77 ALA A C 1
ATOM 586 O O . ALA A 1 77 ? -16.910 -1.013 14.702 1.00 72.38 77 ALA A O 1
ATOM 587 N N . GLU A 1 78 ? -15.414 0.448 13.882 1.00 69.94 78 GLU A N 1
ATOM 588 C CA . GLU A 1 78 ? -15.078 1.056 15.172 1.00 69.94 78 GLU A CA 1
ATOM 589 C C . GLU A 1 78 ? -16.106 2.110 15.627 1.00 69.94 78 GLU A C 1
ATOM 591 O O . GLU A 1 78 ? -16.437 2.170 16.814 1.00 69.94 78 GLU A O 1
ATOM 596 N N . TYR A 1 79 ? -16.675 2.894 14.702 1.00 67.75 79 TYR A N 1
ATOM 597 C CA . TYR A 1 79 ? -17.623 3.966 15.042 1.00 67.75 79 TYR A CA 1
ATOM 598 C C . TYR A 1 79 ? -19.093 3.538 15.099 1.00 67.75 79 TYR A C 1
ATOM 600 O O . TYR A 1 79 ? -19.850 4.084 15.903 1.00 67.75 79 TYR A O 1
ATOM 608 N N . SER A 1 80 ? -19.530 2.614 14.240 1.00 59.34 80 SER A N 1
ATOM 609 C CA . SER A 1 80 ? -20.967 2.426 13.991 1.00 59.34 80 SER A CA 1
ATOM 610 C C . SER A 1 80 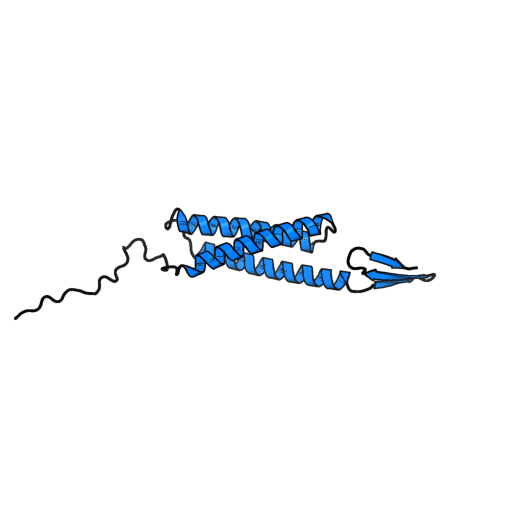? -21.585 1.235 14.724 1.00 59.34 80 SER A C 1
ATOM 612 O O . SER A 1 80 ? -22.699 1.363 15.229 1.00 59.34 80 SER A O 1
ATOM 614 N N . LEU A 1 81 ? -20.890 0.095 14.844 1.00 55.31 81 LEU A N 1
ATOM 615 C CA . LEU A 1 81 ? -21.424 -1.104 15.503 1.00 55.31 81 LEU A CA 1
ATOM 616 C C . LEU A 1 81 ? -20.314 -1.985 16.113 1.00 55.31 81 LEU A C 1
ATOM 618 O O . LEU A 1 81 ? -19.795 -2.870 15.430 1.00 55.31 81 LEU A O 1
ATOM 622 N N . PRO A 1 82 ? -20.050 -1.900 17.433 1.00 56.78 82 PRO A N 1
ATOM 623 C CA . PRO A 1 82 ? -19.120 -2.810 18.117 1.00 56.78 82 PRO A CA 1
ATOM 624 C C . PRO A 1 82 ? -19.556 -4.292 18.098 1.00 56.78 82 PRO A C 1
ATOM 626 O O . PRO A 1 82 ? -18.833 -5.156 18.580 1.00 56.78 82 PRO A O 1
ATOM 629 N N . ARG A 1 83 ? -20.744 -4.594 17.554 1.00 55.75 83 ARG A N 1
ATOM 630 C CA . ARG A 1 83 ? -21.333 -5.936 17.436 1.00 55.75 83 ARG A CA 1
ATOM 631 C C . ARG A 1 83 ? -20.937 -6.676 16.148 1.00 55.75 83 ARG A C 1
ATOM 633 O O . ARG A 1 83 ? -21.101 -7.887 16.092 1.00 55.75 83 ARG A O 1
ATOM 640 N N . ILE A 1 84 ? -20.436 -5.967 15.131 1.00 60.50 84 ILE A N 1
ATOM 641 C CA . ILE A 1 84 ? -19.954 -6.549 13.856 1.00 60.50 84 ILE A CA 1
ATOM 642 C C . ILE A 1 84 ? -18.433 -6.794 13.898 1.00 60.50 84 ILE A C 1
ATOM 644 O O . ILE A 1 84 ? -17.859 -7.403 12.997 1.00 60.50 84 ILE A O 1
ATOM 648 N N . TYR A 1 85 ? -17.768 -6.338 14.961 1.00 61.41 85 TYR A N 1
ATOM 649 C CA . TYR A 1 85 ? -16.320 -6.400 15.085 1.00 61.41 85 TYR A CA 1
ATOM 650 C C . TYR A 1 85 ? -15.828 -7.850 15.222 1.00 61.41 85 TYR A C 1
ATOM 652 O O . TYR A 1 85 ? -15.838 -8.429 16.306 1.00 61.41 85 TYR A O 1
ATOM 660 N N . ASN A 1 86 ? -15.379 -8.427 14.105 1.00 73.12 86 ASN A N 1
ATOM 661 C CA . ASN A 1 86 ? -14.766 -9.750 14.039 1.00 73.12 86 ASN A CA 1
ATOM 662 C C . ASN A 1 86 ? -13.241 -9.606 13.996 1.00 73.12 86 ASN A C 1
ATOM 664 O O . ASN A 1 86 ? -12.669 -9.296 12.950 1.00 73.12 86 ASN A O 1
ATOM 668 N N . TYR A 1 87 ? -12.575 -9.883 15.116 1.00 69.62 87 TYR A N 1
ATOM 669 C CA . TYR A 1 87 ? -11.112 -9.825 15.234 1.00 69.62 87 TYR A CA 1
ATOM 670 C C . TYR A 1 87 ? -10.382 -10.708 14.208 1.00 69.62 87 TYR A C 1
ATOM 672 O O . TYR A 1 87 ? -9.366 -10.289 13.660 1.00 69.62 87 TYR A O 1
ATOM 680 N N . TRP A 1 88 ? -10.927 -11.887 13.880 1.00 78.62 88 TRP A N 1
ATOM 681 C CA . TRP A 1 88 ? -10.383 -12.760 12.831 1.00 78.62 88 TRP A CA 1
ATOM 682 C C . TRP A 1 88 ? -10.400 -12.109 11.447 1.00 78.62 88 TRP A C 1
ATOM 684 O O . TRP A 1 88 ? -9.433 -12.239 10.702 1.00 78.62 88 TRP A O 1
ATOM 694 N N . ALA A 1 89 ? -11.478 -11.394 11.108 1.00 80.50 89 ALA A N 1
ATOM 695 C CA . ALA A 1 89 ? -11.597 -10.723 9.818 1.00 80.50 89 ALA A CA 1
ATOM 696 C C . ALA A 1 89 ? -10.617 -9.551 9.727 1.00 80.50 89 ALA A C 1
ATOM 698 O O . ALA A 1 89 ? -9.920 -9.422 8.728 1.00 80.50 89 ALA A O 1
ATOM 699 N N . VAL A 1 90 ? -10.512 -8.756 10.798 1.00 80.94 90 VAL A N 1
ATOM 700 C CA . VAL A 1 90 ? -9.547 -7.651 10.901 1.00 80.94 90 VAL A CA 1
ATOM 701 C C . VAL A 1 90 ? -8.121 -8.162 10.701 1.00 80.94 90 VAL A C 1
ATOM 703 O O . VAL A 1 90 ? -7.386 -7.616 9.884 1.00 80.94 90 VAL A O 1
ATOM 706 N N . LEU A 1 91 ? -7.739 -9.227 11.410 1.00 82.75 91 LEU A N 1
ATOM 707 C CA . LEU A 1 91 ? -6.389 -9.780 11.347 1.00 82.75 91 LEU A CA 1
ATOM 708 C C . LEU A 1 91 ? -6.070 -10.377 9.971 1.00 82.75 91 LEU A C 1
ATOM 710 O O . LEU A 1 91 ? -5.002 -10.109 9.424 1.00 82.75 91 LEU A O 1
ATOM 714 N N . ALA A 1 92 ? -6.994 -11.145 9.389 1.00 87.62 92 ALA A N 1
ATOM 715 C CA . ALA A 1 92 ? -6.792 -11.746 8.071 1.00 87.62 92 ALA A CA 1
ATOM 716 C C . ALA A 1 92 ? -6.599 -10.683 6.980 1.00 87.62 92 ALA A C 1
ATOM 718 O O . ALA A 1 92 ? -5.737 -10.809 6.112 1.00 87.62 92 ALA A O 1
ATOM 719 N N . LEU A 1 93 ? -7.394 -9.621 7.047 1.00 87.06 93 LEU A N 1
ATOM 720 C CA . LEU A 1 93 ? -7.430 -8.556 6.058 1.00 87.06 93 LEU A CA 1
ATOM 721 C C . LEU A 1 93 ? -6.223 -7.604 6.183 1.00 87.06 93 LEU A C 1
ATOM 723 O O . LEU A 1 93 ? -5.740 -7.107 5.167 1.00 87.06 93 LEU A O 1
ATOM 727 N N . ASP A 1 94 ? -5.665 -7.431 7.385 1.00 86.94 94 ASP A N 1
ATOM 728 C CA . ASP A 1 94 ? -4.403 -6.706 7.603 1.00 86.94 94 ASP A CA 1
ATOM 729 C C . ASP A 1 94 ? -3.187 -7.511 7.091 1.00 86.94 94 ASP A C 1
ATOM 731 O O . ASP A 1 94 ? -2.371 -6.986 6.334 1.00 86.94 94 ASP A O 1
ATOM 735 N N . ILE A 1 95 ? -3.115 -8.820 7.386 1.00 89.06 95 ILE A N 1
ATOM 736 C CA . ILE A 1 95 ? -2.056 -9.711 6.866 1.00 89.06 95 ILE A CA 1
ATOM 737 C C . ILE A 1 95 ? -2.085 -9.768 5.338 1.00 89.06 95 ILE A C 1
ATOM 739 O O . ILE A 1 95 ? -1.039 -9.654 4.698 1.00 89.06 95 ILE A O 1
ATOM 743 N N . PHE A 1 96 ? -3.276 -9.918 4.751 1.00 89.69 96 PHE A N 1
ATOM 744 C CA . PHE A 1 96 ? -3.459 -9.868 3.303 1.00 89.69 96 PHE A CA 1
ATOM 745 C C . PHE A 1 96 ? -2.837 -8.592 2.732 1.00 89.69 96 PHE A C 1
ATOM 747 O O . PHE A 1 96 ? -2.023 -8.649 1.814 1.00 89.69 96 PHE A O 1
ATOM 754 N N . LEU A 1 97 ? -3.150 -7.443 3.327 1.00 88.75 97 LEU A N 1
ATOM 755 C CA . LEU A 1 97 ? -2.650 -6.160 2.861 1.00 88.75 97 LEU A CA 1
ATOM 756 C C . LEU A 1 97 ? -1.122 -6.074 2.926 1.00 88.75 97 LEU A C 1
ATOM 758 O O . LEU A 1 97 ? -0.500 -5.660 1.951 1.00 88.75 97 LEU A O 1
ATOM 762 N N . VAL A 1 98 ? -0.514 -6.512 4.030 1.00 90.19 98 VAL A N 1
ATOM 763 C CA . VAL A 1 98 ? 0.949 -6.521 4.197 1.00 90.19 98 VAL A CA 1
ATOM 764 C C . VAL A 1 98 ? 1.628 -7.396 3.143 1.00 90.19 98 VAL A C 1
ATOM 766 O O . VAL A 1 98 ? 2.599 -6.962 2.522 1.00 90.19 98 VAL A O 1
ATOM 769 N N . VAL A 1 99 ? 1.111 -8.603 2.897 1.00 93.31 99 VAL A N 1
ATOM 770 C CA . VAL A 1 99 ? 1.664 -9.516 1.882 1.00 93.31 99 VAL A CA 1
ATOM 771 C C . VAL A 1 99 ? 1.601 -8.879 0.497 1.00 93.31 99 VAL A C 1
ATOM 773 O O . VAL A 1 99 ? 2.598 -8.853 -0.222 1.00 93.31 99 VAL A O 1
ATOM 776 N N . PHE A 1 100 ? 0.452 -8.308 0.141 1.00 88.81 100 PHE A N 1
ATOM 777 C CA . PHE A 1 100 ? 0.270 -7.660 -1.152 1.00 88.81 100 PHE A CA 1
ATOM 778 C C . PHE A 1 100 ? 1.173 -6.435 -1.331 1.00 88.81 100 PHE A C 1
ATOM 780 O O . PHE A 1 100 ? 1.737 -6.255 -2.409 1.00 88.81 100 PHE A O 1
ATOM 787 N N . TRP A 1 101 ? 1.384 -5.645 -0.277 1.00 91.38 101 TRP A N 1
ATOM 788 C CA . TRP A 1 101 ? 2.358 -4.552 -0.280 1.00 91.38 101 TRP A CA 1
ATOM 789 C C . TRP A 1 101 ? 3.790 -5.041 -0.517 1.00 91.38 101 TRP A C 1
ATOM 791 O O . TRP A 1 101 ? 4.507 -4.456 -1.328 1.00 91.38 101 TRP A O 1
ATOM 801 N N . LEU A 1 102 ? 4.210 -6.126 0.140 1.00 91.81 102 LEU A N 1
ATOM 802 C CA . LEU A 1 102 ? 5.549 -6.695 -0.050 1.00 91.81 102 LEU A CA 1
ATOM 803 C C . LEU A 1 102 ? 5.752 -7.228 -1.471 1.00 91.81 102 LEU A C 1
ATOM 805 O O . LEU A 1 102 ? 6.783 -6.955 -2.086 1.00 91.81 102 LEU A O 1
ATOM 809 N N . CYS A 1 103 ? 4.764 -7.937 -2.019 1.00 90.50 103 CYS A N 1
ATOM 810 C CA . CYS A 1 103 ? 4.805 -8.396 -3.406 1.00 90.50 103 CYS A CA 1
ATOM 811 C C . CYS A 1 103 ? 4.905 -7.218 -4.381 1.00 90.50 103 CYS A C 1
ATOM 813 O O . CYS A 1 103 ? 5.694 -7.256 -5.325 1.00 90.50 103 CYS A O 1
ATOM 815 N N . ALA A 1 104 ? 4.138 -6.156 -4.139 1.00 87.56 104 ALA A N 1
ATOM 816 C CA . ALA A 1 104 ? 4.144 -4.978 -4.987 1.00 87.56 104 ALA A CA 1
ATOM 817 C C . ALA A 1 104 ? 5.487 -4.234 -4.947 1.00 87.56 104 ALA A C 1
ATOM 819 O O . ALA A 1 104 ? 6.017 -3.869 -5.998 1.00 87.56 104 ALA A O 1
ATOM 820 N N . PHE A 1 105 ? 6.091 -4.097 -3.763 1.00 86.12 105 PHE A N 1
ATOM 821 C CA . PHE A 1 105 ? 7.437 -3.543 -3.624 1.00 86.12 105 PHE A CA 1
ATOM 822 C C . PHE A 1 105 ? 8.500 -4.391 -4.322 1.00 86.12 105 PHE A C 1
ATOM 824 O O . PHE A 1 105 ? 9.351 -3.837 -5.015 1.00 86.12 105 PHE A O 1
ATOM 831 N N . ALA A 1 106 ? 8.446 -5.717 -4.183 1.00 89.38 106 ALA A N 1
ATOM 832 C CA . ALA A 1 106 ? 9.396 -6.611 -4.840 1.00 89.38 106 ALA A CA 1
ATOM 833 C C . ALA A 1 106 ? 9.314 -6.503 -6.373 1.00 89.38 106 ALA A C 1
ATOM 835 O O . ALA A 1 106 ? 10.341 -6.420 -7.048 1.00 89.38 106 ALA A O 1
ATOM 836 N N . LEU A 1 107 ? 8.098 -6.439 -6.925 1.00 86.56 107 LEU A N 1
ATOM 837 C CA . LEU A 1 107 ? 7.892 -6.270 -8.363 1.00 86.56 107 LEU A CA 1
ATOM 838 C C . LEU A 1 107 ? 8.379 -4.908 -8.855 1.00 86.56 107 LEU A C 1
ATOM 840 O O . LEU A 1 107 ? 9.098 -4.847 -9.850 1.00 86.56 107 LEU A O 1
ATOM 844 N N . LEU A 1 108 ? 8.040 -3.822 -8.158 1.00 84.31 108 LEU A N 1
ATOM 845 C CA . LEU A 1 108 ? 8.542 -2.494 -8.511 1.00 84.31 108 LEU A CA 1
ATOM 846 C C . LEU A 1 108 ? 10.070 -2.427 -8.448 1.00 84.31 108 LEU A C 1
ATOM 848 O O . LEU A 1 108 ? 10.679 -1.860 -9.349 1.00 84.31 108 LEU A O 1
ATOM 852 N N . ALA A 1 109 ? 10.696 -3.036 -7.439 1.00 85.50 109 ALA A N 1
ATOM 853 C CA . ALA A 1 109 ? 12.151 -3.085 -7.318 1.00 85.50 109 ALA A CA 1
ATOM 854 C C . ALA A 1 109 ? 12.801 -3.856 -8.478 1.00 85.50 109 ALA A C 1
ATOM 856 O O . ALA A 1 109 ? 13.780 -3.384 -9.054 1.00 85.50 109 ALA A O 1
ATOM 857 N N . SER A 1 110 ? 12.230 -5.000 -8.869 1.00 84.38 110 SER A N 1
ATOM 858 C CA . SER A 1 110 ? 12.701 -5.768 -10.028 1.00 84.38 110 SER A CA 1
ATOM 859 C C . SER A 1 110 ? 12.605 -4.958 -11.324 1.00 84.38 110 SER A C 1
ATOM 861 O O . SER A 1 110 ? 13.547 -4.919 -12.114 1.00 84.38 110 SER A O 1
ATOM 863 N N . GLN A 1 111 ? 11.475 -4.284 -11.544 1.00 78.00 111 GLN A N 1
ATOM 864 C CA . GLN A 1 111 ? 11.266 -3.478 -12.746 1.00 78.00 111 GLN A CA 1
ATOM 865 C C . GLN A 1 111 ? 12.139 -2.218 -12.743 1.00 78.00 111 GLN A C 1
ATOM 867 O O . GLN A 1 111 ? 12.644 -1.836 -13.793 1.00 78.00 111 GLN A O 1
ATOM 872 N N . ALA A 1 112 ? 12.384 -1.609 -11.581 1.00 76.69 112 ALA A N 1
ATOM 873 C CA . ALA A 1 112 ? 13.329 -0.506 -11.441 1.00 76.69 112 ALA A CA 1
ATOM 874 C C . ALA A 1 112 ? 14.751 -0.954 -11.804 1.00 76.69 112 ALA A C 1
ATOM 876 O O . ALA A 1 112 ? 15.421 -0.276 -12.575 1.00 76.69 112 ALA A O 1
ATOM 877 N N . ALA A 1 113 ? 15.191 -2.123 -11.329 1.00 74.44 113 ALA A N 1
ATOM 878 C CA . ALA A 1 113 ? 16.496 -2.669 -11.696 1.00 74.44 113 ALA A CA 1
ATOM 879 C C . ALA A 1 113 ? 16.625 -2.871 -13.213 1.00 74.44 113 ALA A C 1
ATOM 881 O O . ALA A 1 113 ? 17.651 -2.513 -13.778 1.00 74.44 113 ALA A O 1
ATOM 882 N N . PHE A 1 114 ? 15.577 -3.369 -13.878 1.00 68.19 114 PHE A N 1
ATOM 883 C CA . PHE A 1 114 ? 15.563 -3.486 -15.338 1.00 68.19 114 PHE A CA 1
ATOM 884 C C . PHE A 1 114 ? 15.636 -2.120 -16.031 1.00 68.19 114 PHE A C 1
ATOM 886 O O . PHE A 1 114 ? 16.418 -1.947 -16.956 1.00 68.19 114 PHE A O 1
ATOM 893 N N . VA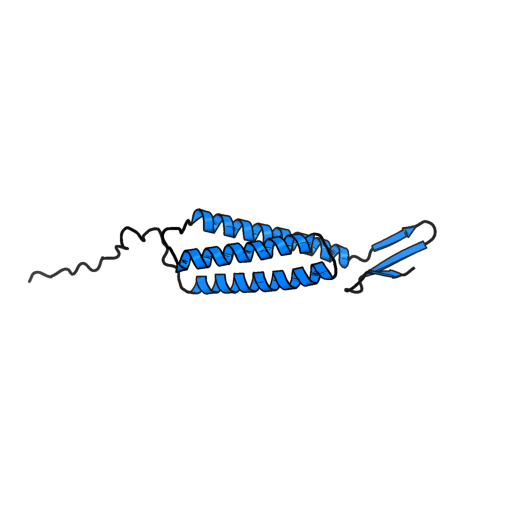L A 1 115 ? 14.872 -1.133 -15.556 1.00 66.56 115 VAL A N 1
ATOM 894 C CA . VAL A 1 115 ? 14.885 0.226 -16.119 1.00 66.56 115 VAL A CA 1
ATOM 895 C C . VAL A 1 115 ? 16.259 0.885 -15.981 1.00 66.56 115 VAL A C 1
ATOM 897 O O . VAL A 1 115 ? 16.665 1.595 -16.889 1.00 66.56 115 VAL A O 1
ATOM 900 N N . PHE A 1 116 ? 16.993 0.651 -14.891 1.00 66.56 116 PHE A N 1
ATOM 901 C CA . PHE A 1 116 ? 18.328 1.230 -14.681 1.00 66.56 116 PHE A CA 1
ATOM 902 C C . PHE A 1 116 ? 19.481 0.368 -15.213 1.00 66.56 116 PHE A C 1
ATOM 904 O O . PHE A 1 116 ? 20.624 0.829 -15.241 1.00 66.56 116 PHE A O 1
ATOM 911 N N . SER A 1 117 ? 19.216 -0.866 -15.643 1.00 65.00 117 SER A N 1
ATOM 912 C CA . SER A 1 117 ? 20.221 -1.718 -16.270 1.00 65.00 117 SER A CA 1
ATOM 913 C C . SER A 1 117 ? 20.313 -1.341 -17.746 1.00 65.00 117 SER A C 1
ATOM 915 O O . SER A 1 117 ? 19.456 -1.705 -18.545 1.00 65.00 117 SER A O 1
ATOM 917 N N . GLY A 1 118 ? 21.326 -0.553 -18.111 1.00 61.62 118 GLY A N 1
ATOM 918 C CA . GLY A 1 118 ? 21.594 -0.246 -19.513 1.00 61.62 118 GLY A CA 1
ATOM 919 C C . GLY A 1 118 ? 21.844 -1.540 -20.285 1.00 61.62 118 GLY A C 1
ATOM 920 O O . GLY A 1 118 ? 22.826 -2.237 -20.029 1.00 61.62 118 GLY A O 1
ATOM 921 N N . THR A 1 119 ? 20.939 -1.895 -21.195 1.00 62.41 119 THR A N 1
ATOM 922 C CA . THR A 1 119 ? 21.104 -3.074 -22.044 1.00 62.41 119 THR A CA 1
ATOM 923 C C . THR A 1 119 ? 21.806 -2.689 -23.338 1.00 62.41 119 THR A C 1
ATOM 925 O O . THR A 1 119 ? 21.292 -1.892 -24.123 1.00 62.41 119 THR A O 1
ATOM 928 N N . THR A 1 120 ? 22.977 -3.274 -23.576 1.00 65.12 120 THR A N 1
ATOM 929 C CA . THR A 1 120 ? 23.643 -3.222 -24.879 1.00 65.12 120 THR A CA 1
ATOM 930 C C . THR A 1 120 ? 23.285 -4.482 -25.650 1.00 65.12 120 THR A C 1
ATOM 932 O O . THR A 1 120 ? 23.617 -5.590 -25.223 1.00 65.12 120 THR A O 1
ATOM 935 N N . TYR A 1 121 ? 22.591 -4.324 -26.775 1.00 64.62 121 TYR A N 1
ATOM 936 C CA . TYR A 1 121 ? 22.301 -5.413 -27.699 1.00 64.62 121 TYR A CA 1
ATOM 937 C C . TYR A 1 121 ? 23.171 -5.261 -28.948 1.00 64.62 121 TYR A C 1
ATOM 939 O O . TYR A 1 121 ? 23.100 -4.263 -29.659 1.00 64.62 121 TYR A O 1
ATOM 947 N N . CYS A 1 122 ? 24.007 -6.263 -29.216 1.00 75.44 122 CYS A N 1
ATOM 948 C CA . CYS A 1 122 ? 24.843 -6.309 -30.411 1.00 75.44 122 CYS A CA 1
ATOM 949 C C . CYS A 1 122 ? 24.306 -7.346 -31.395 1.00 75.44 122 CYS A C 1
ATOM 951 O O . CYS A 1 122 ? 24.045 -8.491 -31.022 1.00 75.44 122 CYS A O 1
ATOM 953 N N . ASN A 1 123 ? 24.160 -6.943 -32.654 1.00 77.19 123 ASN A N 1
ATOM 954 C CA . ASN A 1 123 ? 23.931 -7.831 -33.788 1.00 77.19 123 ASN A CA 1
ATOM 955 C C . ASN A 1 123 ? 25.203 -7.890 -34.660 1.00 77.19 123 ASN A C 1
ATOM 957 O O . ASN A 1 123 ? 26.199 -7.242 -34.355 1.00 77.19 123 ASN A O 1
ATOM 961 N N . VAL A 1 124 ? 25.189 -8.668 -35.747 1.00 78.44 124 VAL A N 1
ATOM 962 C CA . VAL A 1 124 ? 26.358 -8.868 -36.632 1.00 78.44 124 VAL A CA 1
ATOM 963 C C . VAL A 1 124 ? 26.854 -7.562 -37.272 1.00 78.44 124 VAL A C 1
ATOM 965 O O . VAL A 1 124 ? 28.028 -7.467 -37.621 1.00 78.44 124 VAL A O 1
ATOM 968 N N . TYR A 1 125 ? 25.975 -6.568 -37.415 1.00 75.31 125 TYR A N 1
ATOM 969 C CA . TYR A 1 125 ? 26.275 -5.316 -38.109 1.00 75.31 125 TYR A CA 1
ATOM 970 C C . TYR A 1 125 ? 26.430 -4.105 -37.186 1.00 75.31 125 TYR A C 1
ATOM 972 O O . TYR A 1 125 ? 27.229 -3.243 -37.519 1.00 75.31 125 TYR A O 1
ATOM 980 N N . ASP A 1 126 ? 25.746 -4.063 -36.035 1.00 72.62 126 ASP A N 1
ATOM 981 C CA . ASP A 1 126 ? 25.727 -2.895 -35.142 1.00 72.62 126 ASP A CA 1
ATOM 982 C C . ASP A 1 126 ? 25.515 -3.282 -33.670 1.00 72.62 126 ASP A C 1
ATOM 984 O O . ASP A 1 126 ? 24.896 -4.307 -33.355 1.00 72.62 126 ASP A O 1
ATOM 988 N N . CYS A 1 127 ? 25.997 -2.421 -32.770 1.00 72.94 127 CYS A N 1
ATOM 989 C CA . CYS A 1 127 ? 25.800 -2.509 -31.326 1.00 72.94 127 CYS A CA 1
ATOM 990 C C . CYS A 1 127 ? 24.992 -1.316 -30.835 1.00 72.94 127 CYS A C 1
ATOM 992 O O . CYS A 1 127 ? 25.478 -0.194 -30.819 1.00 72.94 127 CYS A O 1
ATOM 994 N N . TYR A 1 128 ? 23.787 -1.579 -30.353 1.00 66.50 128 TYR A N 1
ATOM 995 C CA . TYR A 1 128 ? 22.910 -0.554 -29.823 1.00 66.50 128 TYR A CA 1
ATOM 996 C C . TYR A 1 128 ? 22.965 -0.585 -28.303 1.00 66.50 128 TYR A C 1
ATOM 998 O O . TYR A 1 128 ? 22.759 -1.632 -27.680 1.00 66.50 128 TYR A O 1
ATOM 1006 N N . SER A 1 129 ? 23.223 0.566 -27.698 1.00 64.75 129 SER A N 1
ATOM 1007 C CA . SER A 1 129 ? 23.171 0.717 -26.245 1.00 64.75 129 SER A CA 1
ATOM 1008 C C . SER A 1 129 ? 21.952 1.547 -25.877 1.00 64.75 129 SER A C 1
ATOM 1010 O O . SER A 1 129 ? 21.771 2.658 -26.375 1.00 64.75 129 SER A O 1
ATOM 1012 N N . SER A 1 130 ? 21.092 0.998 -25.020 1.00 63.09 130 SER A N 1
ATOM 1013 C CA . SER A 1 130 ? 20.012 1.771 -24.414 1.00 63.09 130 SER A CA 1
ATOM 1014 C C . SER A 1 130 ? 20.512 2.373 -23.104 1.00 63.09 130 SER A C 1
ATOM 1016 O O . SER A 1 130 ? 20.714 1.645 -22.128 1.00 63.09 130 SER A O 1
ATOM 1018 N N . GLU A 1 131 ? 20.697 3.689 -23.071 1.00 59.72 131 GLU A N 1
ATOM 1019 C CA . GLU A 1 131 ? 20.978 4.411 -21.830 1.00 59.72 131 GLU A CA 1
ATOM 1020 C C . GLU A 1 131 ? 19.655 4.870 -21.196 1.00 59.72 131 GLU A C 1
ATOM 1022 O O . GLU A 1 131 ? 18.834 5.523 -21.856 1.00 59.72 131 GLU A O 1
ATOM 1027 N N . PRO A 1 132 ? 19.397 4.537 -19.920 1.00 56.81 132 PRO A N 1
ATOM 1028 C CA . PRO A 1 132 ? 18.202 5.010 -19.245 1.00 56.81 132 PRO A CA 1
ATOM 1029 C C . PRO A 1 132 ? 18.372 6.474 -18.836 1.00 56.81 132 PRO A C 1
ATOM 1031 O O . PRO A 1 132 ? 19.081 6.795 -17.888 1.00 56.81 132 PRO A O 1
ATOM 1034 N N . THR A 1 133 ? 17.665 7.381 -19.515 1.00 56.28 133 THR A N 1
ATOM 1035 C CA . THR A 1 133 ? 17.654 8.821 -19.170 1.00 56.28 133 THR A CA 1
ATOM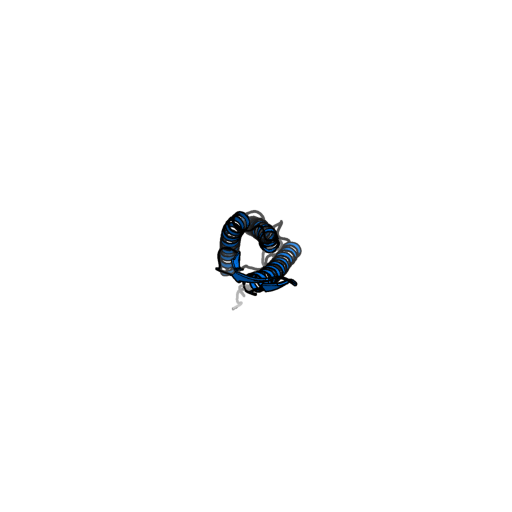 1036 C C . THR A 1 133 ? 16.703 9.162 -18.013 1.00 56.28 133 THR A C 1
ATOM 1038 O O . THR A 1 133 ? 16.477 10.327 -17.698 1.00 56.28 133 THR A O 1
ATOM 1041 N N . GLY A 1 134 ? 16.115 8.148 -17.370 1.00 52.91 134 GLY A N 1
ATOM 1042 C CA . GLY A 1 134 ? 15.166 8.294 -16.261 1.00 52.91 134 GLY A CA 1
ATOM 1043 C C . GLY A 1 134 ? 13.717 8.591 -16.674 1.00 52.91 134 GLY A C 1
ATOM 1044 O O . GLY A 1 134 ? 12.824 8.400 -15.855 1.00 52.91 134 GLY A O 1
ATOM 1045 N N . LEU A 1 135 ? 13.461 8.998 -17.925 1.00 53.62 135 LEU A N 1
ATOM 1046 C CA . LEU A 1 135 ? 12.115 9.313 -18.447 1.00 53.62 135 LEU A CA 1
ATOM 1047 C C . LEU A 1 135 ? 11.743 8.546 -19.729 1.00 53.62 135 LEU A C 1
ATOM 1049 O O . LEU A 1 135 ? 10.560 8.359 -19.994 1.00 53.62 135 LEU A O 1
ATOM 1053 N N . TYR A 1 136 ? 12.726 8.105 -20.519 1.00 54.19 136 TYR A N 1
ATOM 1054 C CA . TYR A 1 136 ? 12.535 7.280 -21.717 1.00 54.19 136 TYR A CA 1
ATOM 1055 C C . TYR A 1 136 ? 13.839 6.549 -22.079 1.00 54.19 136 TYR A C 1
ATOM 1057 O O . TYR A 1 136 ? 14.932 6.976 -21.693 1.00 54.19 136 TYR A O 1
ATOM 1065 N N . PHE A 1 137 ? 13.735 5.441 -22.818 1.00 54.16 137 PHE A N 1
ATOM 1066 C CA . PHE A 1 137 ? 14.905 4.780 -23.401 1.00 54.16 137 PHE A CA 1
ATOM 1067 C C . PHE A 1 137 ? 15.371 5.573 -24.627 1.00 54.16 137 PHE A C 1
ATOM 1069 O O . PHE A 1 137 ? 14.607 5.746 -25.578 1.00 54.16 137 PHE A O 1
ATOM 1076 N N . VAL A 1 138 ? 16.615 6.055 -24.604 1.00 53.91 138 VAL A N 1
ATOM 1077 C CA . VAL A 1 138 ? 17.295 6.563 -25.801 1.00 53.91 138 VAL A CA 1
ATOM 1078 C C . VAL A 1 138 ? 18.052 5.393 -26.411 1.00 53.91 138 VAL A C 1
ATOM 1080 O O . VAL A 1 138 ? 18.879 4.779 -25.741 1.00 53.91 138 VAL A O 1
ATOM 1083 N N . PHE A 1 139 ? 17.758 5.071 -27.669 1.00 52.94 139 PHE A N 1
ATOM 1084 C CA . PHE A 1 139 ? 18.550 4.119 -28.441 1.00 52.94 139 PHE A CA 1
ATOM 1085 C C . PHE A 1 139 ? 19.675 4.900 -29.120 1.00 52.94 139 PHE A C 1
ATOM 1087 O O . PHE A 1 139 ? 19.413 5.664 -30.049 1.00 52.94 139 PHE A O 1
ATOM 1094 N N . ALA A 1 140 ? 20.904 4.753 -28.626 1.00 53.38 140 ALA A N 1
ATOM 1095 C CA . ALA A 1 140 ? 22.090 5.232 -29.325 1.00 53.38 140 ALA A CA 1
ATOM 1096 C C . ALA A 1 140 ? 22.598 4.108 -30.244 1.00 53.38 140 ALA A C 1
ATOM 1098 O O . ALA A 1 140 ? 22.742 2.965 -29.795 1.00 53.38 140 ALA A O 1
ATOM 1099 N N . ALA A 1 141 ? 22.781 4.435 -31.527 1.00 51.03 141 ALA A N 1
ATOM 1100 C CA . ALA A 1 141 ? 23.407 3.583 -32.538 1.00 51.03 141 ALA A CA 1
ATOM 1101 C C . ALA A 1 141 ? 24.914 3.855 -32.595 1.00 51.03 141 ALA A C 1
ATOM 1103 O O . ALA A 1 141 ? 25.289 5.040 -32.425 1.00 51.03 141 ALA A O 1
#

Radius of gyration: 26.08 Å; Cα contacts (8 Å, |Δi|>4): 96; chains: 1; bounding box: 48×22×103 Å

Foldseek 3Di:
DDDDPPPPPPPPDPPVCPPPDPDD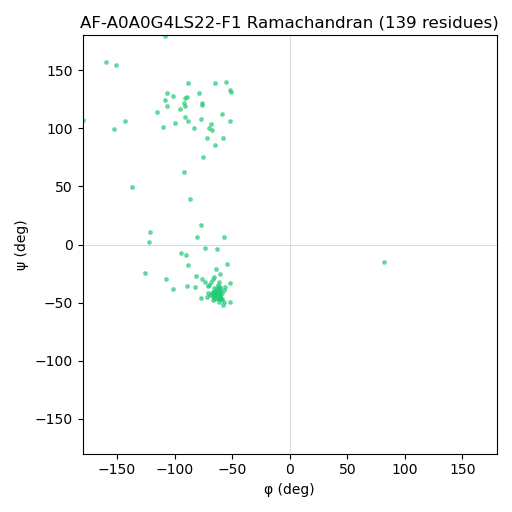PVVLVVLVVLLVVLVVQLVVLVVVCVQPVDPLSVLSNVLSVLSNVLSVVVVCCVPPDVPPDDPVVNVVSVVVSVVSVVVSVVSVVVVVCVLCPFDWDDDPPDIWTFHRPVRDTDTDD

pLDDT: mean 72.85, std 13.71, range [48.59, 93.31]

Sequence (141 aa):
MADSHASRYSAQRLASREHIPAYPRGFIALRIVQLALGLIALGLCAFGAYLWPISGNCLMLFVAVATLIVTVWLVVAEYSLPRIYNYWAVLALDIFLVVFWLCAFALLASQAAFVFSGTTYCNVYDCYSSEPTGLYFVFAA

Organism: Verticillium longisporum (NCBI:txid100787)